Protein AF-A0A542KAC1-F1 (afdb_monomer_lite)

Foldseek 3Di:
DDDDDDDDDDDDPPDPVVPPPPPQPPVNVVVVLVVLLVVLVVQLVVLVVVLVVCDPVDVPSNVVSVVSNVVSVVSNVVSCCVNPPPPPPDPD

Radius of gyration: 27.26 Å; chains: 1; bounding box: 91×34×42 Å

Sequence (92 aa):
MATPVETGHAGAREGYWHGMTDVVDSDELLRRLQRARACAQQEERVWRDRREDLGAADPDPARDAVVRALAYETVVRVLDEILTPGKHDEPG

Structure (mmCIF, N/CA/C/O backbone):
data_AF-A0A542KAC1-F1
#
_entry.id   AF-A0A542KAC1-F1
#
loop_
_atom_site.group_PDB
_atom_site.id
_atom_site.type_symbol
_atom_site.label_atom_id
_atom_site.label_alt_id
_atom_site.label_comp_id
_atom_site.label_asym_id
_atom_site.label_entity_id
_atom_site.label_seq_id
_atom_site.pdbx_PDB_ins_code
_atom_site.Cartn_x
_atom_site.Cartn_y
_atom_site.Cartn_z
_atom_site.occupancy
_atom_site.B_iso_or_equiv
_atom_site.auth_seq_id
_atom_site.auth_comp_id
_atom_site.auth_asym_id
_atom_site.auth_atom_id
_atom_site.pdbx_PDB_model_num
ATOM 1 N N . MET A 1 1 ? 74.272 27.717 -20.993 1.00 48.91 1 MET A N 1
ATOM 2 C CA . MET A 1 1 ? 73.265 28.653 -20.456 1.00 48.91 1 MET A CA 1
ATOM 3 C C . MET A 1 1 ? 72.305 29.028 -21.572 1.00 48.91 1 MET A C 1
ATOM 5 O O . MET A 1 1 ? 72.711 29.749 -22.470 1.00 48.91 1 MET A O 1
ATOM 9 N N . ALA A 1 2 ? 71.083 28.503 -21.533 1.00 46.22 2 ALA A N 1
ATOM 10 C CA . ALA A 1 2 ? 69.887 29.071 -22.156 1.00 46.22 2 ALA A CA 1
ATOM 11 C C . ALA A 1 2 ? 68.686 28.376 -21.491 1.00 46.22 2 ALA A C 1
ATOM 13 O O . ALA A 1 2 ? 68.668 27.155 -21.363 1.00 46.22 2 ALA A O 1
ATOM 14 N N . THR A 1 3 ? 67.782 29.180 -20.950 1.00 47.25 3 THR A N 1
ATOM 15 C CA . THR A 1 3 ? 66.674 28.838 -20.046 1.00 47.25 3 THR A CA 1
ATOM 16 C C . THR A 1 3 ? 65.520 28.118 -20.753 1.00 47.25 3 THR A C 1
ATOM 18 O O . THR A 1 3 ? 65.201 28.506 -21.878 1.00 47.25 3 THR A O 1
ATOM 21 N N . PRO A 1 4 ? 64.809 27.175 -20.107 1.00 49.00 4 PRO A N 1
ATOM 22 C CA . PRO A 1 4 ? 63.468 26.802 -20.533 1.00 49.00 4 PRO A CA 1
ATOM 23 C C . PRO A 1 4 ? 62.448 27.790 -19.951 1.00 49.00 4 PRO A C 1
ATOM 25 O O . PRO A 1 4 ? 62.500 28.128 -18.769 1.00 49.00 4 PRO A O 1
ATOM 28 N N . VAL A 1 5 ? 61.543 28.274 -20.801 1.00 55.56 5 VAL A N 1
ATOM 29 C CA . VAL A 1 5 ? 60.421 29.122 -20.396 1.00 55.56 5 VAL A CA 1
ATOM 30 C C . VAL A 1 5 ? 59.347 28.239 -19.752 1.00 55.56 5 VAL A C 1
ATOM 32 O O . VAL A 1 5 ? 58.823 27.315 -20.371 1.00 55.56 5 VAL A O 1
ATOM 35 N N . GLU A 1 6 ? 59.056 28.501 -18.482 1.00 59.81 6 GLU A N 1
ATOM 36 C CA . GLU A 1 6 ? 57.830 28.065 -17.822 1.00 59.81 6 GLU A CA 1
ATOM 37 C C . GLU A 1 6 ? 56.702 29.026 -18.181 1.00 59.81 6 GLU A C 1
ATOM 39 O O . GLU A 1 6 ? 56.843 30.226 -17.961 1.00 59.81 6 GLU A O 1
ATOM 44 N N . THR A 1 7 ? 55.575 28.511 -18.667 1.00 50.62 7 THR A N 1
ATOM 45 C CA . THR A 1 7 ? 54.194 28.859 -18.259 1.00 50.62 7 THR A CA 1
ATOM 46 C C . THR A 1 7 ? 53.256 28.019 -19.133 1.00 50.62 7 THR A C 1
ATOM 48 O O . THR A 1 7 ? 53.457 27.932 -20.334 1.00 50.62 7 THR A O 1
ATOM 51 N N . GLY A 1 8 ? 52.210 27.355 -18.664 1.00 43.16 8 GLY A N 1
ATOM 52 C CA . GLY A 1 8 ? 51.557 27.316 -17.371 1.00 43.16 8 GLY A CA 1
ATOM 53 C C . GLY A 1 8 ? 50.156 26.719 -17.570 1.00 43.16 8 GLY A C 1
ATOM 54 O O . GLY A 1 8 ? 49.633 26.708 -18.679 1.00 43.16 8 GLY A O 1
ATOM 55 N N . HIS A 1 9 ? 49.562 26.276 -16.463 1.00 42.00 9 HIS A N 1
ATOM 56 C CA . HIS A 1 9 ? 48.116 26.146 -16.238 1.00 42.00 9 HIS A CA 1
ATOM 57 C C . HIS A 1 9 ? 47.287 25.192 -17.117 1.00 42.00 9 HIS A C 1
ATOM 59 O O . HIS A 1 9 ? 46.759 25.561 -18.158 1.00 42.00 9 HIS A O 1
ATOM 65 N N . ALA A 1 10 ? 46.991 24.022 -16.553 1.00 48.59 10 ALA A N 1
ATOM 66 C CA . ALA A 1 10 ? 45.621 23.588 -16.248 1.00 48.59 10 ALA A CA 1
ATOM 67 C C . ALA A 1 10 ? 45.763 22.346 -15.352 1.00 48.59 10 ALA A C 1
ATOM 69 O O . ALA A 1 10 ? 46.326 21.338 -15.757 1.00 48.59 10 ALA A O 1
ATOM 70 N N . GLY A 1 11 ? 45.442 22.409 -14.065 1.00 42.19 11 GLY A N 1
ATOM 71 C CA . GLY A 1 11 ? 44.088 22.688 -13.618 1.00 42.19 11 GLY A CA 1
ATOM 72 C C . GLY A 1 11 ? 43.360 21.351 -13.500 1.00 42.19 11 GLY A C 1
ATOM 73 O O . GLY A 1 11 ? 42.983 20.765 -14.505 1.00 42.19 11 GLY A O 1
ATOM 74 N N . ALA A 1 12 ? 43.220 20.890 -12.260 1.00 51.66 12 ALA A N 1
ATOM 75 C CA . ALA A 1 12 ? 42.206 19.948 -11.801 1.00 51.66 12 ALA A CA 1
ATOM 76 C C . ALA A 1 12 ? 41.990 18.666 -12.634 1.00 51.66 12 ALA A C 1
ATOM 78 O O . ALA A 1 12 ? 41.193 18.605 -13.569 1.00 51.66 12 ALA A O 1
ATOM 79 N N . ARG A 1 13 ? 42.571 17.566 -12.150 1.00 49.16 13 ARG A N 1
ATOM 80 C CA . ARG A 1 13 ? 41.841 16.285 -12.119 1.00 49.16 13 ARG A CA 1
ATOM 81 C C . ARG A 1 13 ? 41.605 15.789 -10.689 1.00 49.16 13 ARG A C 1
ATOM 83 O O . ARG A 1 13 ? 41.408 14.601 -10.466 1.00 49.16 13 ARG A O 1
ATOM 90 N N . GLU A 1 14 ? 41.545 16.715 -9.732 1.00 53.19 14 GLU A N 1
ATOM 91 C CA . GLU A 1 14 ? 40.646 16.554 -8.589 1.00 53.19 14 GLU A CA 1
ATOM 92 C C . GLU A 1 14 ? 39.216 16.581 -9.141 1.00 53.19 14 GLU A C 1
ATOM 94 O O . GLU A 1 14 ? 38.832 17.545 -9.798 1.00 53.19 14 GLU A O 1
ATOM 99 N N . GLY A 1 15 ? 38.438 15.517 -8.930 1.00 51.72 15 GLY A N 1
ATOM 100 C CA . GLY A 1 15 ? 36.984 15.603 -9.109 1.00 51.72 15 GLY A CA 1
ATOM 101 C C . GLY A 1 15 ? 36.282 14.458 -9.827 1.00 51.72 15 GLY A C 1
ATOM 102 O O . GLY A 1 15 ? 35.056 14.455 -9.838 1.00 51.72 15 GLY A O 1
ATOM 103 N N . TYR A 1 16 ? 36.974 13.433 -10.332 1.00 49.78 16 TYR A N 1
ATOM 104 C CA . TYR A 1 16 ? 36.292 12.226 -10.837 1.00 49.78 16 TYR A CA 1
ATOM 105 C C . TYR A 1 16 ? 35.811 11.284 -9.717 1.00 49.78 16 TYR A C 1
ATOM 107 O O . TYR A 1 16 ? 35.835 10.078 -9.881 1.00 49.78 16 TYR A O 1
ATOM 115 N N . TRP A 1 17 ? 35.369 11.828 -8.579 1.00 55.56 17 TRP A N 1
ATOM 116 C CA . TRP A 1 17 ? 34.622 11.093 -7.545 1.00 55.56 17 TRP A CA 1
ATOM 117 C C . TRP A 1 17 ? 33.565 11.948 -6.825 1.00 55.56 17 TRP A C 1
ATOM 119 O O . TRP A 1 17 ? 32.954 11.478 -5.874 1.00 55.56 17 TRP A O 1
ATOM 129 N N . HIS A 1 18 ? 33.284 13.175 -7.288 1.00 60.44 18 HIS A N 1
ATOM 130 C CA . HIS A 1 18 ? 32.112 13.937 -6.821 1.00 60.44 18 HIS A CA 1
ATOM 131 C C . HIS A 1 18 ? 30.919 13.861 -7.798 1.00 60.44 18 HIS A C 1
ATOM 133 O O . HIS A 1 18 ? 29.874 14.450 -7.555 1.00 60.44 18 HIS A O 1
ATOM 139 N N . GLY A 1 19 ? 31.066 13.117 -8.901 1.00 47.44 19 GLY A N 1
ATOM 140 C CA . GLY A 1 19 ? 30.015 12.885 -9.901 1.00 47.44 19 GLY A CA 1
ATOM 141 C C . GLY A 1 19 ? 29.326 11.519 -9.811 1.00 47.44 19 GLY A C 1
ATOM 142 O O . GLY A 1 19 ? 28.411 11.260 -10.583 1.00 47.44 19 GLY A O 1
ATOM 143 N N . MET A 1 20 ? 29.734 10.647 -8.881 1.00 50.69 20 MET A N 1
ATOM 144 C CA . MET A 1 20 ? 28.948 9.470 -8.497 1.00 50.69 20 MET A CA 1
ATOM 145 C C . MET A 1 20 ? 27.913 9.887 -7.452 1.00 50.69 20 MET A C 1
ATOM 147 O O . MET A 1 20 ? 27.983 9.512 -6.284 1.00 50.69 20 MET A O 1
ATOM 151 N N . THR A 1 21 ? 26.907 10.649 -7.865 1.00 51.44 21 THR A N 1
ATOM 152 C CA . THR A 1 21 ? 25.585 10.404 -7.288 1.00 51.44 21 THR A CA 1
ATOM 153 C C . THR A 1 21 ? 25.279 8.950 -7.629 1.00 51.44 21 THR A C 1
ATOM 155 O O . THR A 1 21 ? 24.985 8.675 -8.788 1.00 51.44 21 THR A O 1
ATOM 158 N N . ASP A 1 22 ? 25.539 8.051 -6.674 1.00 62.66 22 ASP A N 1
ATOM 159 C CA . ASP A 1 22 ? 25.438 6.588 -6.744 1.00 62.66 22 ASP A CA 1
ATOM 160 C C . ASP A 1 22 ? 24.503 6.162 -7.878 1.00 62.66 22 ASP A C 1
ATOM 162 O O . ASP A 1 22 ? 23.285 6.313 -7.763 1.00 62.66 22 ASP A O 1
ATOM 166 N N . VAL A 1 23 ? 25.071 5.773 -9.028 1.00 63.47 23 VAL A N 1
ATOM 167 C CA . VAL A 1 23 ? 24.272 5.302 -10.161 1.00 63.47 23 VAL A CA 1
ATOM 168 C C . VAL A 1 23 ? 23.699 3.977 -9.701 1.00 63.47 23 VAL A C 1
ATOM 170 O O . VAL A 1 23 ? 24.347 2.938 -9.776 1.00 63.47 23 VAL A O 1
ATOM 173 N N . VAL A 1 24 ? 22.513 4.057 -9.112 1.00 71.62 24 VAL A N 1
ATOM 174 C CA . VAL A 1 24 ? 21.815 2.914 -8.557 1.00 71.62 24 VAL A CA 1
ATOM 175 C C . VAL A 1 24 ? 21.533 1.971 -9.715 1.00 71.62 24 VAL A C 1
ATOM 177 O O . VAL A 1 24 ? 20.837 2.352 -10.657 1.00 71.62 24 VAL A O 1
ATOM 180 N N . ASP A 1 25 ? 22.080 0.757 -9.654 1.00 81.19 25 ASP A N 1
ATOM 181 C CA . ASP A 1 25 ? 21.743 -0.276 -10.628 1.00 81.19 25 ASP A CA 1
ATOM 182 C C . ASP A 1 25 ? 20.218 -0.481 -10.641 1.00 81.19 25 ASP A C 1
ATOM 184 O O . ASP A 1 25 ? 19.544 -0.348 -9.613 1.00 81.19 25 ASP A O 1
ATOM 188 N N . SER A 1 26 ? 19.667 -0.817 -11.803 1.00 85.56 26 SER A N 1
ATOM 189 C CA . SER A 1 26 ? 18.242 -1.099 -11.977 1.00 85.56 26 SER A CA 1
ATOM 190 C C . SER A 1 26 ? 17.762 -2.156 -10.979 1.00 85.56 26 SER A C 1
ATOM 192 O O . SER A 1 26 ? 16.673 -2.024 -10.424 1.00 85.56 26 SER A O 1
ATOM 194 N N . ASP A 1 27 ? 18.609 -3.134 -10.651 1.00 89.69 27 ASP A N 1
ATOM 195 C CA . ASP A 1 27 ? 18.328 -4.143 -9.628 1.00 89.69 27 ASP A CA 1
ATOM 196 C C . ASP A 1 27 ? 18.196 -3.552 -8.221 1.00 89.69 27 ASP A C 1
ATOM 198 O O . ASP A 1 27 ? 17.361 -3.986 -7.425 1.00 89.69 27 ASP A O 1
ATOM 202 N N . GLU A 1 28 ? 19.008 -2.553 -7.886 1.00 92.38 28 GLU A N 1
ATOM 203 C CA . GLU A 1 28 ? 18.931 -1.890 -6.590 1.00 92.38 28 GLU A CA 1
ATOM 204 C C . GLU A 1 28 ? 17.717 -0.955 -6.509 1.00 92.38 28 GLU A C 1
ATOM 206 O O . GLU A 1 28 ? 17.053 -0.907 -5.469 1.00 92.38 28 GLU A O 1
ATOM 211 N N . LEU A 1 29 ? 17.346 -0.289 -7.607 1.00 92.50 29 LEU A N 1
ATOM 212 C CA . LEU A 1 29 ? 16.073 0.433 -7.696 1.00 92.50 29 LEU A CA 1
ATOM 213 C C . LEU A 1 29 ? 14.887 -0.523 -7.532 1.00 92.50 29 LEU A C 1
ATOM 215 O O . LEU A 1 29 ? 13.996 -0.260 -6.72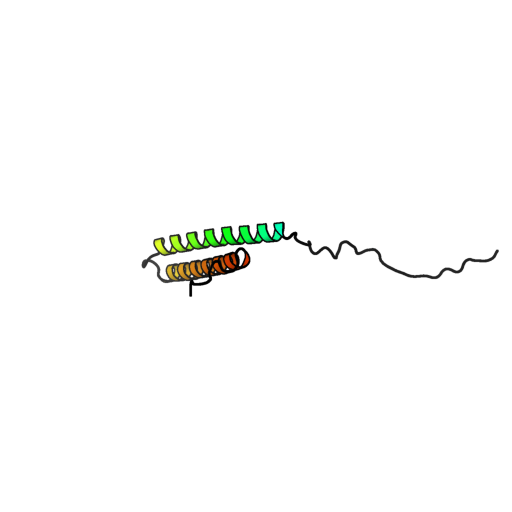1 1.00 92.50 29 LEU A O 1
ATOM 219 N N . LEU A 1 30 ? 14.905 -1.663 -8.227 1.00 93.62 30 LEU A N 1
ATOM 220 C CA . LEU A 1 30 ? 13.867 -2.683 -8.134 1.00 93.62 30 LEU A CA 1
ATOM 221 C C . LEU A 1 30 ? 13.745 -3.224 -6.704 1.00 93.62 30 LEU A C 1
ATOM 223 O O . LEU A 1 30 ? 12.640 -3.285 -6.164 1.00 93.62 30 LEU A O 1
ATOM 227 N N . ARG A 1 31 ? 14.869 -3.529 -6.042 1.00 94.00 31 ARG A N 1
ATOM 228 C CA . ARG A 1 31 ? 14.882 -3.948 -4.631 1.00 94.00 31 ARG A CA 1
ATOM 229 C C . ARG A 1 31 ? 14.287 -2.891 -3.705 1.00 94.00 31 ARG A C 1
ATOM 231 O O . ARG A 1 31 ? 13.541 -3.236 -2.786 1.00 94.00 31 ARG A O 1
ATOM 238 N N . ARG A 1 32 ? 14.592 -1.608 -3.917 1.00 95.00 32 ARG A N 1
ATOM 239 C CA . ARG A 1 32 ? 14.038 -0.504 -3.111 1.00 95.00 32 ARG A CA 1
ATOM 240 C C . ARG A 1 32 ? 12.538 -0.343 -3.329 1.00 95.00 32 ARG A C 1
ATOM 242 O O . ARG A 1 32 ? 11.808 -0.222 -2.347 1.00 95.00 32 ARG A O 1
ATOM 249 N N . LEU A 1 33 ? 12.072 -0.411 -4.574 1.00 95.00 33 LEU A N 1
ATOM 250 C CA . LEU A 1 33 ? 10.647 -0.337 -4.907 1.00 95.00 33 LEU A CA 1
ATOM 251 C C . LEU A 1 33 ? 9.868 -1.526 -4.337 1.00 95.00 33 LEU A C 1
ATOM 253 O O . LEU A 1 33 ? 8.827 -1.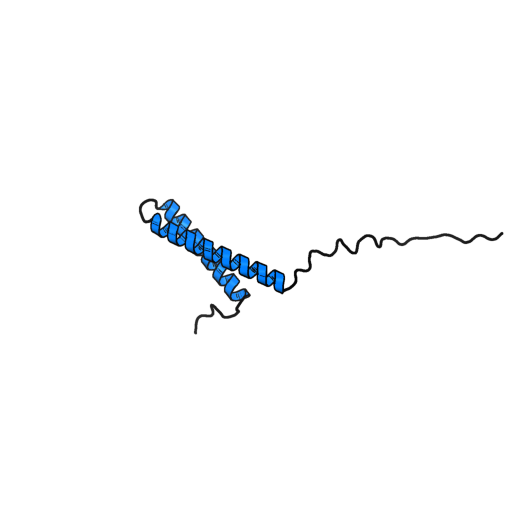337 -3.712 1.00 95.00 33 LEU A O 1
ATOM 257 N N . GLN A 1 34 ? 10.395 -2.745 -4.462 1.00 95.94 34 GLN A N 1
ATOM 258 C CA . GLN A 1 34 ? 9.792 -3.939 -3.864 1.00 95.94 34 GLN A CA 1
ATOM 259 C C . GLN A 1 34 ? 9.730 -3.845 -2.334 1.00 95.94 34 GLN A C 1
ATOM 261 O O . GLN A 1 34 ? 8.718 -4.206 -1.733 1.00 95.94 34 GLN A O 1
ATOM 266 N N . ARG A 1 35 ? 10.777 -3.311 -1.691 1.00 97.06 35 ARG A N 1
ATOM 267 C CA . ARG A 1 35 ? 10.786 -3.063 -0.242 1.00 97.06 35 ARG A CA 1
ATOM 268 C C . ARG A 1 35 ? 9.746 -2.019 0.160 1.00 97.06 35 ARG A C 1
ATOM 270 O O . ARG A 1 35 ? 9.020 -2.237 1.126 1.00 97.06 35 ARG A O 1
ATOM 277 N N . ALA A 1 36 ? 9.648 -0.917 -0.583 1.00 96.19 36 ALA A N 1
ATOM 278 C CA . ALA A 1 36 ? 8.636 0.112 -0.358 1.00 96.19 36 ALA A CA 1
ATOM 279 C C . ALA A 1 36 ? 7.220 -0.461 -0.502 1.00 96.19 36 ALA A C 1
ATOM 281 O O . ALA A 1 36 ? 6.365 -0.203 0.340 1.00 96.19 36 ALA A O 1
ATOM 282 N N . ARG A 1 37 ? 6.995 -1.316 -1.505 1.00 96.56 37 ARG A N 1
ATOM 283 C CA . ARG A 1 37 ? 5.726 -2.020 -1.713 1.00 96.56 37 ARG A CA 1
ATOM 284 C C . ARG A 1 37 ? 5.384 -2.941 -0.547 1.00 96.56 37 ARG A C 1
ATOM 286 O O . ARG A 1 37 ? 4.258 -2.904 -0.065 1.00 96.56 37 ARG A O 1
ATOM 293 N N . ALA A 1 38 ? 6.338 -3.747 -0.082 1.00 97.81 38 ALA A N 1
ATOM 294 C CA . ALA A 1 38 ? 6.130 -4.632 1.062 1.00 97.81 38 ALA A CA 1
ATOM 295 C C . ALA A 1 38 ? 5.809 -3.841 2.341 1.00 97.81 38 ALA A C 1
ATOM 297 O O . ALA A 1 38 ? 4.906 -4.215 3.086 1.00 97.81 38 ALA A O 1
ATOM 298 N N . CYS A 1 39 ? 6.506 -2.722 2.557 1.00 97.56 39 CYS A N 1
ATOM 299 C CA . CYS A 1 39 ? 6.239 -1.801 3.658 1.00 97.56 39 CYS A CA 1
ATOM 300 C C . CYS A 1 39 ? 4.823 -1.214 3.567 1.00 97.56 39 CYS A C 1
ATOM 302 O O . CYS A 1 39 ? 4.051 -1.331 4.513 1.00 97.56 39 CYS A O 1
ATOM 304 N N . ALA A 1 40 ? 4.443 -0.674 2.405 1.00 96.75 40 ALA A N 1
ATOM 305 C CA . ALA A 1 40 ? 3.118 -0.101 2.193 1.00 96.75 40 ALA A CA 1
ATOM 306 C C . ALA A 1 40 ? 2.005 -1.140 2.397 1.00 96.75 40 ALA A C 1
ATOM 308 O O . ALA A 1 40 ? 1.037 -0.850 3.084 1.00 96.75 40 ALA A O 1
ATOM 309 N N . GLN A 1 41 ? 2.164 -2.369 1.892 1.00 97.38 41 GLN A N 1
ATOM 310 C CA . GLN A 1 41 ? 1.210 -3.459 2.134 1.00 97.38 41 GLN A CA 1
ATOM 311 C C . GLN A 1 41 ? 1.095 -3.834 3.612 1.00 97.38 41 GLN A C 1
ATOM 313 O O . GLN A 1 41 ? 0.021 -4.219 4.067 1.00 97.38 41 GLN A O 1
ATOM 318 N N . GLN A 1 42 ? 2.198 -3.780 4.358 1.00 97.81 42 GLN A N 1
ATOM 319 C CA . GLN A 1 42 ? 2.169 -4.078 5.781 1.00 97.81 42 GLN A CA 1
ATOM 320 C C . GLN A 1 42 ? 1.432 -2.989 6.560 1.00 97.81 42 GLN A C 1
ATOM 322 O O . GLN A 1 42 ? 0.562 -3.314 7.362 1.00 97.81 42 GLN A O 1
ATOM 327 N N . GLU A 1 43 ? 1.748 -1.722 6.305 1.00 97.44 43 GLU A N 1
ATOM 328 C CA . GLU A 1 43 ? 1.069 -0.587 6.932 1.00 97.44 43 GLU A CA 1
ATOM 329 C C . GLU A 1 43 ? -0.423 -0.567 6.594 1.00 97.44 43 GLU A C 1
ATOM 331 O O . GLU A 1 43 ? -1.258 -0.392 7.474 1.00 97.44 43 GLU A O 1
ATOM 336 N N . GLU A 1 44 ? -0.775 -0.817 5.335 1.00 96.38 44 GLU A N 1
ATOM 337 C CA . GLU A 1 44 ? -2.159 -0.909 4.868 1.00 96.38 44 GLU A CA 1
ATOM 338 C C . GLU A 1 44 ? -2.979 -1.914 5.694 1.00 96.38 44 GLU A C 1
ATOM 340 O O . GLU A 1 44 ? -4.043 -1.564 6.209 1.00 96.38 44 GLU A O 1
ATOM 345 N N . ARG A 1 45 ? -2.432 -3.118 5.916 1.00 95.62 45 ARG A N 1
ATOM 346 C CA . ARG A 1 45 ? -3.044 -4.135 6.786 1.00 95.62 45 ARG A CA 1
ATOM 347 C C . ARG A 1 45 ? -3.160 -3.662 8.233 1.00 95.62 45 ARG A C 1
ATOM 349 O O . ARG A 1 45 ? -4.236 -3.747 8.806 1.00 95.62 45 ARG A O 1
ATOM 356 N N . VAL A 1 46 ? -2.092 -3.092 8.797 1.00 96.12 46 VAL A N 1
ATOM 357 C CA . VAL A 1 46 ? -2.090 -2.580 10.181 1.00 96.12 46 VAL A CA 1
ATOM 358 C C . VAL A 1 46 ? -3.179 -1.526 10.393 1.00 96.12 46 VAL A C 1
ATOM 360 O O . VAL A 1 46 ? -3.866 -1.542 11.413 1.00 96.12 46 VAL A O 1
ATOM 363 N N . TRP A 1 47 ? -3.359 -0.606 9.443 1.00 93.50 47 TRP A N 1
ATOM 364 C CA . TRP A 1 47 ? -4.377 0.438 9.552 1.00 93.50 47 TRP A CA 1
ATOM 365 C C . TRP A 1 47 ? -5.795 -0.083 9.305 1.00 93.50 47 TRP A C 1
ATOM 367 O O . TRP A 1 47 ? -6.725 0.435 9.925 1.00 93.50 47 TRP A O 1
ATOM 377 N N . ARG A 1 48 ? -5.979 -1.126 8.480 1.00 91.00 48 ARG A N 1
ATOM 378 C CA . ARG A 1 48 ? -7.263 -1.844 8.393 1.00 91.00 48 ARG A CA 1
ATOM 379 C C . ARG A 1 48 ? -7.621 -2.537 9.698 1.00 91.00 48 ARG A C 1
ATOM 381 O O . ARG A 1 48 ? -8.705 -2.281 10.208 1.00 91.00 48 ARG A O 1
ATOM 388 N N . ASP A 1 49 ? -6.715 -3.337 10.248 1.00 92.25 49 ASP A N 1
ATOM 389 C CA . ASP A 1 49 ? -6.957 -4.078 11.489 1.00 92.25 49 ASP A CA 1
ATOM 390 C C . ASP A 1 49 ? -7.292 -3.094 12.622 1.00 92.25 49 ASP A C 1
ATOM 392 O O . ASP A 1 49 ? -8.296 -3.218 13.320 1.00 92.25 49 ASP A O 1
ATOM 396 N N . ARG A 1 50 ? -6.530 -1.997 12.714 1.00 89.31 50 ARG A N 1
ATOM 397 C CA . ARG A 1 50 ? -6.775 -0.937 13.697 1.00 89.31 50 ARG A CA 1
ATOM 398 C C . ARG A 1 50 ? -8.116 -0.224 13.506 1.00 89.31 50 ARG A C 1
ATOM 400 O O . ARG A 1 50 ? -8.727 0.187 14.489 1.00 89.31 50 ARG A O 1
ATOM 407 N N . ARG A 1 51 ? -8.579 -0.035 12.267 1.00 86.31 51 ARG A N 1
ATOM 408 C CA . ARG A 1 51 ? -9.922 0.504 11.991 1.00 86.31 51 ARG A CA 1
ATOM 409 C C . ARG A 1 51 ? -10.999 -0.445 12.517 1.00 86.31 51 ARG A C 1
ATOM 411 O O . ARG A 1 51 ? -11.985 0.031 13.078 1.00 86.31 51 ARG A 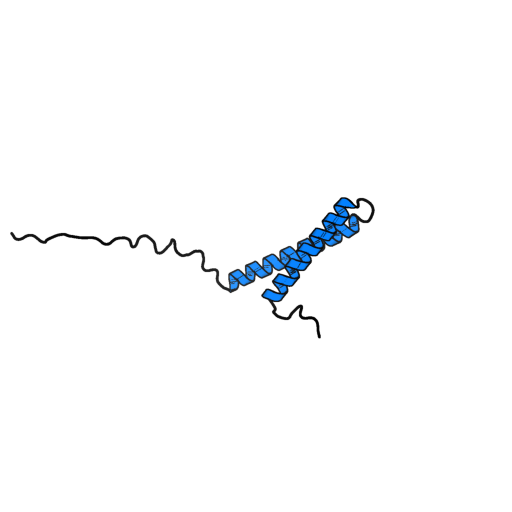O 1
ATOM 418 N N . GLU A 1 52 ? -10.835 -1.747 12.302 1.00 85.06 52 GLU A N 1
ATOM 419 C CA . GLU A 1 52 ? -11.779 -2.766 12.771 1.00 85.06 52 GLU A CA 1
ATOM 420 C C . GLU A 1 52 ? -11.857 -2.784 14.304 1.00 85.06 52 GLU A C 1
ATOM 422 O O . GLU A 1 52 ? -12.961 -2.789 14.849 1.00 85.06 52 GLU A O 1
ATOM 427 N N . ASP A 1 53 ? -10.714 -2.656 14.983 1.00 85.75 53 ASP A N 1
ATOM 428 C CA . ASP A 1 53 ? -10.630 -2.592 16.447 1.00 85.75 53 ASP A CA 1
ATOM 429 C C . ASP A 1 53 ? -11.247 -1.315 17.044 1.00 85.75 53 ASP A C 1
ATOM 431 O O . ASP A 1 53 ? -11.856 -1.350 18.115 1.00 85.75 53 ASP A O 1
ATOM 435 N N . LEU A 1 54 ? -11.084 -0.168 16.374 1.00 83.00 54 LEU A N 1
ATOM 436 C CA . LEU A 1 54 ? -11.576 1.125 16.867 1.00 83.00 54 LEU A CA 1
ATOM 437 C C . LEU A 1 54 ? -13.092 1.296 16.678 1.00 83.00 54 LEU A C 1
ATOM 439 O O . LEU A 1 54 ? -13.744 1.947 17.499 1.00 83.00 54 LEU A O 1
ATOM 443 N N . GLY A 1 55 ? -13.668 0.689 15.634 1.00 69.19 55 GLY A N 1
ATOM 444 C CA . GLY A 1 55 ? -15.114 0.637 15.407 1.00 69.19 55 GLY A CA 1
ATOM 445 C C . GLY A 1 55 ? -15.837 1.985 15.583 1.00 69.19 55 GLY A C 1
ATOM 446 O O . GLY A 1 55 ? -15.320 3.046 15.244 1.00 69.19 55 GLY A O 1
ATOM 447 N N . ALA A 1 56 ? -17.061 1.949 16.123 1.00 64.69 56 ALA A N 1
ATOM 448 C CA . ALA A 1 56 ? -17.837 3.147 16.479 1.00 64.69 56 ALA A CA 1
ATOM 449 C C . ALA A 1 56 ? -17.467 3.737 17.857 1.00 64.69 56 ALA A C 1
ATOM 451 O O . ALA A 1 56 ? -18.097 4.697 18.296 1.00 64.69 56 ALA A O 1
ATOM 452 N N . ALA A 1 57 ? -16.502 3.134 18.562 1.00 71.12 57 ALA A N 1
ATOM 453 C CA . ALA A 1 57 ? -16.163 3.493 19.935 1.00 71.12 57 ALA A CA 1
ATOM 454 C C . ALA A 1 57 ? -15.370 4.805 20.014 1.00 71.12 57 ALA A C 1
ATOM 456 O O . ALA A 1 57 ? -15.512 5.534 20.994 1.00 71.12 57 ALA A O 1
ATOM 457 N N . ASP A 1 58 ? -14.584 5.117 18.978 1.00 74.31 58 ASP A N 1
ATOM 458 C CA . ASP A 1 58 ? -13.882 6.393 18.859 1.00 74.31 58 ASP A CA 1
ATOM 459 C C . ASP A 1 58 ? -13.845 6.872 17.389 1.00 74.31 58 ASP A C 1
ATOM 461 O O . ASP A 1 58 ? -13.028 6.393 16.591 1.00 74.31 58 ASP A O 1
ATOM 465 N N . PRO A 1 59 ? -14.765 7.768 16.979 1.00 76.81 59 PRO A N 1
ATOM 466 C CA . PRO A 1 59 ? -14.986 8.097 15.571 1.00 76.81 59 PRO A CA 1
ATOM 467 C C . PRO A 1 59 ? -13.822 8.856 14.919 1.00 76.81 59 PRO A C 1
ATOM 469 O O . PRO A 1 59 ? -13.604 8.702 13.715 1.00 76.81 59 PRO A O 1
ATOM 472 N N . ASP A 1 60 ? -13.060 9.641 15.684 1.00 85.81 60 ASP A N 1
ATOM 473 C CA . ASP A 1 60 ? -11.944 10.428 15.147 1.00 85.81 60 ASP A CA 1
ATOM 474 C C . ASP A 1 60 ? -10.729 9.534 14.812 1.00 85.81 60 ASP A C 1
ATOM 476 O O . ASP A 1 60 ? -10.312 9.506 13.648 1.00 85.81 60 ASP A O 1
ATOM 480 N N . PRO A 1 61 ? -10.205 8.698 15.732 1.00 86.38 61 PRO A N 1
ATOM 481 C CA . PRO A 1 61 ? -9.161 7.722 15.417 1.00 86.38 61 PRO A CA 1
ATOM 482 C C . PRO A 1 61 ? -9.582 6.688 14.370 1.00 86.38 61 PRO A C 1
ATOM 484 O O . PRO A 1 61 ? -8.747 6.251 13.575 1.00 86.38 61 PRO A O 1
ATOM 487 N N . ALA A 1 62 ? -10.862 6.299 14.335 1.00 86.06 62 ALA A N 1
ATOM 488 C CA . ALA A 1 62 ? -11.379 5.403 13.303 1.00 86.06 62 ALA A CA 1
ATOM 489 C C . ALA A 1 62 ? -11.305 6.048 11.910 1.00 86.06 62 ALA A C 1
ATOM 491 O O . ALA A 1 62 ? -10.906 5.396 10.940 1.00 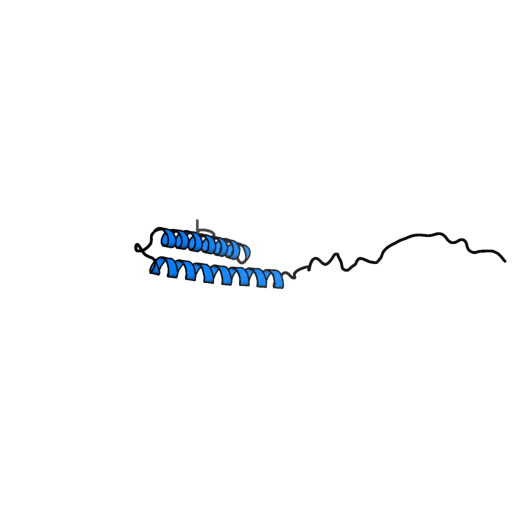86.06 62 ALA A O 1
ATOM 492 N N . ARG A 1 63 ? -11.631 7.343 11.798 1.00 88.00 63 ARG A N 1
ATOM 493 C CA . ARG A 1 63 ? -11.498 8.097 10.546 1.00 88.00 63 ARG A CA 1
ATOM 494 C C . ARG A 1 63 ? -10.040 8.218 10.112 1.00 88.00 63 ARG A C 1
ATOM 496 O O . ARG A 1 63 ? -9.743 7.986 8.940 1.00 88.00 63 ARG A O 1
ATOM 503 N N . ASP A 1 64 ? -9.136 8.524 11.036 1.00 91.44 64 ASP A N 1
ATOM 504 C CA . ASP A 1 64 ? -7.700 8.587 10.749 1.00 91.44 64 ASP A CA 1
ATOM 505 C C . ASP A 1 64 ? -7.159 7.241 10.249 1.00 91.44 64 ASP A C 1
ATOM 507 O O . ASP A 1 64 ? -6.382 7.201 9.290 1.00 91.44 64 ASP A O 1
ATOM 511 N N . ALA A 1 65 ? -7.606 6.129 10.841 1.00 91.44 65 ALA A N 1
ATOM 512 C CA . ALA A 1 65 ? -7.239 4.789 10.392 1.00 91.44 65 ALA A CA 1
ATOM 513 C C . ALA A 1 65 ? -7.725 4.503 8.960 1.00 91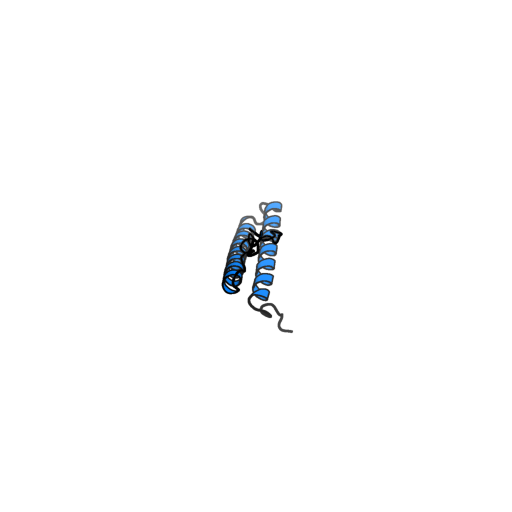.44 65 ALA A C 1
ATOM 515 O O . ALA A 1 65 ? -6.960 3.978 8.151 1.00 91.44 65 ALA A O 1
ATOM 516 N N . VAL A 1 66 ? -8.947 4.924 8.606 1.00 92.19 66 VAL A N 1
ATOM 517 C CA . VAL A 1 66 ? -9.470 4.826 7.229 1.00 92.19 66 VAL A CA 1
ATOM 518 C C . VAL A 1 66 ? -8.608 5.619 6.249 1.00 92.19 66 VAL A C 1
ATOM 520 O O . VAL A 1 66 ? -8.225 5.094 5.205 1.00 92.19 66 VAL A O 1
ATOM 523 N N . VAL A 1 67 ? -8.280 6.872 6.574 1.00 95.12 67 VAL A N 1
ATOM 524 C CA . VAL A 1 67 ? -7.476 7.732 5.692 1.00 95.12 67 VAL A CA 1
ATOM 525 C C . VAL A 1 67 ? -6.088 7.134 5.468 1.00 95.12 67 VAL A C 1
ATOM 527 O O . VAL A 1 67 ? -5.612 7.098 4.334 1.00 95.12 67 VAL A O 1
ATOM 530 N N . ARG A 1 68 ? -5.446 6.621 6.524 1.00 95.56 68 ARG A N 1
ATOM 531 C CA . ARG A 1 68 ? -4.130 5.979 6.411 1.00 95.56 68 ARG A CA 1
ATOM 532 C C . ARG A 1 68 ? -4.187 4.688 5.600 1.00 95.56 68 ARG A C 1
ATOM 534 O O . ARG A 1 68 ? -3.336 4.508 4.735 1.00 95.56 68 ARG A O 1
ATOM 541 N N . ALA A 1 69 ? -5.195 3.840 5.809 1.00 94.81 69 ALA A N 1
ATOM 542 C CA . ALA A 1 69 ? -5.382 2.629 5.010 1.00 94.81 69 ALA A CA 1
ATOM 543 C C . ALA A 1 69 ? -5.518 2.959 3.510 1.00 94.81 69 ALA A C 1
ATOM 545 O O . ALA A 1 69 ? -4.774 2.418 2.695 1.00 94.81 69 ALA A O 1
ATOM 546 N N . LEU A 1 70 ? -6.372 3.927 3.151 1.00 96.06 70 LEU A N 1
ATOM 547 C CA . LEU A 1 70 ? -6.549 4.375 1.761 1.00 96.06 70 LEU A CA 1
ATOM 548 C C . LEU A 1 70 ? -5.269 4.974 1.157 1.00 96.06 70 LEU A C 1
ATOM 550 O O . LEU A 1 70 ? -4.968 4.763 -0.022 1.00 96.06 70 LEU A O 1
ATOM 554 N N . ALA A 1 71 ? -4.498 5.719 1.951 1.00 97.31 71 ALA A N 1
ATOM 555 C CA . ALA A 1 71 ? -3.225 6.276 1.507 1.00 97.31 71 ALA A CA 1
ATOM 556 C C . ALA A 1 71 ? -2.227 5.163 1.148 1.00 97.31 71 ALA A C 1
ATOM 558 O O . ALA A 1 71 ? -1.658 5.178 0.055 1.00 97.31 71 ALA A O 1
ATOM 559 N N . TYR A 1 72 ? -2.051 4.169 2.023 1.00 97.25 72 TYR A N 1
ATOM 560 C CA . TYR A 1 72 ? -1.159 3.045 1.742 1.00 97.25 72 TYR A CA 1
ATOM 561 C C . TYR A 1 72 ? -1.672 2.154 0.605 1.00 97.25 72 TYR A C 1
ATOM 563 O O . TYR A 1 72 ? -0.866 1.743 -0.228 1.00 97.25 72 TYR A O 1
ATOM 571 N N . GLU A 1 73 ? -2.984 1.924 0.488 1.00 96.50 73 GLU A N 1
ATOM 572 C CA . GLU A 1 73 ? -3.585 1.231 -0.662 1.00 96.50 73 GLU A CA 1
ATOM 573 C C . GLU A 1 73 ? -3.230 1.932 -1.983 1.00 96.50 73 GLU A C 1
ATOM 575 O O . GLU A 1 73 ? -2.805 1.290 -2.945 1.00 96.50 73 GLU A O 1
ATOM 580 N N . THR A 1 74 ? -3.337 3.262 -2.018 1.00 97.50 74 THR A N 1
ATOM 581 C CA . THR A 1 74 ? -2.998 4.065 -3.200 1.00 97.50 74 THR A CA 1
ATOM 582 C C . THR A 1 74 ? -1.518 3.925 -3.560 1.00 97.50 74 THR A C 1
ATOM 584 O O . THR A 1 74 ? -1.186 3.699 -4.724 1.00 97.50 74 THR A O 1
ATOM 587 N N . VAL A 1 75 ? -0.616 3.989 -2.572 1.00 96.62 75 VAL A N 1
ATOM 588 C CA . VAL A 1 75 ? 0.825 3.768 -2.794 1.00 96.62 75 VAL A CA 1
ATOM 589 C C . VAL A 1 75 ? 1.086 2.362 -3.332 1.00 96.62 75 VAL A C 1
ATOM 591 O O . VAL A 1 75 ? 1.867 2.209 -4.269 1.00 96.62 75 VAL A O 1
ATOM 594 N N . VAL A 1 76 ? 0.421 1.337 -2.789 1.00 96.12 76 VAL A N 1
ATOM 595 C CA . VAL A 1 76 ? 0.541 -0.040 -3.289 1.00 96.12 76 VAL A CA 1
ATOM 596 C C . VAL A 1 76 ? 0.108 -0.128 -4.749 1.00 96.12 76 VAL A C 1
ATOM 598 O O . VAL A 1 76 ? 0.835 -0.737 -5.528 1.00 96.12 76 VAL A O 1
ATOM 601 N N . ARG A 1 77 ? -1.012 0.499 -5.138 1.00 94.75 77 ARG A N 1
ATOM 602 C CA . ARG A 1 77 ? -1.478 0.524 -6.536 1.00 94.75 77 ARG A CA 1
ATOM 603 C C . ARG A 1 77 ? -0.474 1.178 -7.478 1.00 94.75 77 ARG A C 1
ATOM 605 O O . ARG A 1 77 ? -0.146 0.601 -8.508 1.00 94.75 77 ARG A O 1
ATOM 612 N N . VAL A 1 78 ? 0.057 2.340 -7.104 1.00 96.12 78 VAL A N 1
ATOM 613 C CA . VAL A 1 78 ? 1.064 3.047 -7.910 1.00 96.12 78 VAL A CA 1
ATOM 614 C C . VAL A 1 78 ? 2.337 2.211 -8.056 1.00 96.12 78 VAL A C 1
ATOM 616 O O . VAL A 1 78 ? 2.854 2.062 -9.159 1.00 96.12 78 VAL A O 1
ATOM 619 N N . LEU A 1 79 ? 2.840 1.629 -6.963 1.00 95.81 79 LEU A N 1
ATOM 620 C CA . LEU A 1 79 ? 4.032 0.777 -7.008 1.00 95.81 79 LEU A CA 1
ATOM 621 C C . LEU A 1 79 ? 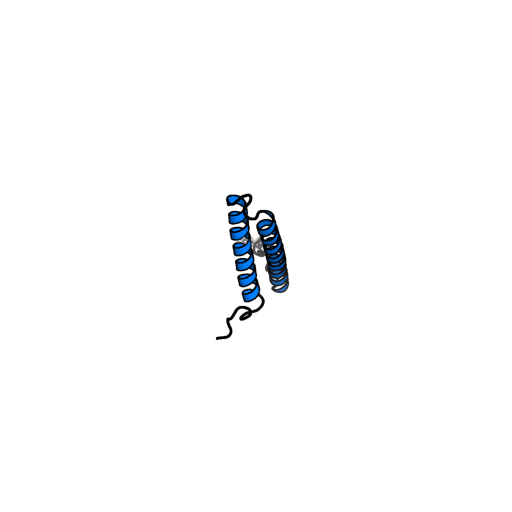3.796 -0.501 -7.814 1.00 95.81 79 LEU A C 1
ATOM 623 O O . LEU A 1 79 ? 4.697 -0.956 -8.509 1.00 95.81 79 LEU A O 1
ATOM 627 N N . ASP A 1 80 ? 2.605 -1.080 -7.717 1.00 95.31 80 ASP A N 1
ATOM 628 C CA . ASP A 1 80 ? 2.201 -2.232 -8.512 1.00 95.31 80 ASP A CA 1
ATOM 629 C C . ASP A 1 80 ? 2.209 -1.926 -10.009 1.00 95.31 80 ASP A C 1
ATOM 631 O O . ASP A 1 80 ? 2.733 -2.735 -10.760 1.00 95.31 80 ASP A O 1
ATOM 635 N N . GLU A 1 81 ? 1.684 -0.775 -10.425 1.00 95.00 81 GLU A N 1
ATOM 636 C CA . GLU A 1 81 ? 1.672 -0.357 -11.829 1.00 95.00 81 GLU A CA 1
ATOM 637 C C . GLU A 1 81 ? 3.090 -0.075 -12.351 1.00 95.00 81 GLU A C 1
ATOM 639 O O . GLU A 1 81 ? 3.458 -0.497 -13.442 1.00 95.00 81 GLU A O 1
ATOM 644 N N . ILE A 1 82 ? 3.943 0.559 -11.538 1.00 93.00 82 ILE A N 1
ATOM 645 C CA . ILE A 1 82 ? 5.357 0.783 -11.886 1.00 93.00 82 ILE A CA 1
ATOM 646 C C . ILE A 1 82 ? 6.106 -0.549 -12.058 1.00 93.00 82 ILE A C 1
ATOM 648 O O . ILE A 1 82 ? 6.934 -0.688 -12.956 1.00 93.00 82 ILE A O 1
ATOM 652 N N . LEU A 1 83 ? 5.855 -1.521 -11.175 1.00 92.69 83 LEU A N 1
ATOM 653 C CA . LEU A 1 83 ? 6.527 -2.825 -11.184 1.00 92.69 83 LEU A CA 1
ATOM 654 C C . LEU A 1 83 ? 5.913 -3.811 -12.183 1.00 92.69 83 LEU A C 1
ATOM 656 O O . LEU A 1 83 ? 6.563 -4.770 -12.594 1.00 92.69 83 LEU A O 1
ATOM 660 N N . THR A 1 84 ? 4.639 -3.643 -12.508 1.00 92.31 84 THR A N 1
ATOM 661 C CA . THR A 1 84 ? 3.859 -4.512 -13.385 1.00 92.31 84 THR A CA 1
ATOM 662 C C . THR A 1 84 ? 2.835 -3.643 -14.116 1.00 92.31 84 THR A C 1
ATOM 664 O O . THR A 1 84 ? 1.697 -3.535 -13.660 1.00 92.31 84 THR A O 1
ATOM 667 N N . PRO A 1 85 ? 3.236 -3.015 -15.233 1.00 91.19 85 PRO A N 1
ATOM 668 C CA . PRO A 1 85 ? 2.337 -2.165 -16.003 1.00 91.19 85 PRO A CA 1
ATOM 669 C C . PRO A 1 85 ? 1.090 -2.925 -16.467 1.00 91.19 85 PRO A C 1
ATOM 671 O O . PRO A 1 85 ? 1.191 -4.083 -16.880 1.00 91.19 85 PRO A O 1
ATOM 674 N N . GLY A 1 86 ? -0.072 -2.283 -16.387 1.00 87.94 86 GLY A N 1
ATOM 675 C CA . GLY A 1 86 ? -1.381 -2.851 -16.710 1.00 87.94 86 GLY A CA 1
ATOM 676 C C . GLY A 1 86 ? -1.944 -3.793 -15.644 1.00 87.94 86 GLY A C 1
ATOM 677 O O . GLY A 1 86 ? -2.934 -4.482 -15.881 1.00 87.94 86 GLY A O 1
ATOM 678 N N . LYS A 1 87 ? -1.339 -3.862 -14.452 1.00 87.69 87 LYS A N 1
ATOM 679 C CA . LYS A 1 87 ? -1.829 -4.738 -13.376 1.00 87.69 87 LYS A CA 1
ATOM 680 C C . LYS A 1 87 ? -3.178 -4.286 -12.820 1.00 87.69 87 LYS A C 1
ATOM 682 O O . LYS A 1 87 ? -3.950 -5.124 -12.351 1.00 87.69 87 LYS A O 1
ATOM 687 N N . HIS A 1 88 ? -3.423 -2.978 -12.828 1.00 82.56 88 HIS A N 1
ATOM 688 C CA . HIS A 1 88 ? -4.664 -2.372 -12.342 1.00 82.56 88 HIS A CA 1
ATOM 689 C C . HIS A 1 88 ? -5.532 -1.810 -13.468 1.00 82.56 88 HIS A C 1
ATOM 691 O O . HIS A 1 88 ? -6.487 -1.095 -13.170 1.00 82.56 88 HIS A O 1
ATOM 697 N N . ASP A 1 89 ? -5.231 -2.129 -14.730 1.00 77.81 89 ASP A N 1
ATOM 698 C CA . ASP A 1 89 ? -6.152 -1.829 -15.822 1.00 77.81 89 ASP A CA 1
ATOM 699 C C . ASP A 1 89 ? -7.467 -2.574 -15.554 1.00 77.81 89 ASP A C 1
ATOM 701 O O . ASP A 1 89 ? -7.495 -3.801 -15.407 1.00 77.81 89 ASP A O 1
ATOM 705 N N . GLU A 1 90 ? -8.566 -1.826 -15.436 1.00 61.91 90 GLU A N 1
ATOM 706 C CA . GLU A 1 90 ? -9.897 -2.425 -15.419 1.00 61.91 90 GLU A CA 1
ATOM 707 C C . GLU A 1 90 ? -10.073 -3.225 -16.721 1.00 61.91 90 GLU A C 1
ATOM 709 O O . GLU A 1 90 ? -9.744 -2.714 -17.797 1.00 61.91 90 GLU A O 1
ATOM 714 N N . PRO A 1 91 ? -10.585 -4.470 -16.679 1.00 56.44 91 PRO A N 1
ATOM 715 C CA . PRO A 1 91 ? -11.052 -5.112 -17.895 1.00 56.44 91 PRO A CA 1
ATOM 716 C C . PRO A 1 91 ? -12.204 -4.260 -18.439 1.00 56.44 91 PRO A C 1
ATOM 718 O O . PRO A 1 91 ? -13.271 -4.208 -17.828 1.00 56.44 91 PRO A O 1
ATOM 721 N N . GLY A 1 92 ? -11.940 -3.540 -19.532 1.00 48.88 92 GLY A N 1
ATOM 722 C CA . GLY A 1 92 ? -12.947 -2.765 -20.260 1.00 48.88 92 GLY A CA 1
ATOM 723 C C . GLY A 1 92 ? -14.101 -3.614 -20.775 1.00 48.88 92 GLY A C 1
ATOM 724 O O . GLY A 1 92 ? -13.899 -4.829 -21.011 1.00 48.88 92 GLY A O 1
#

pLDDT: mean 79.63, std 18.9, range [42.0, 97.81]

Secondary structure (DSSP, 8-state):
--PPPP-------TTTTSS-S----HHHHHHHHHHHHHHHHHHHHHHHHHHHHHTTT-HHHHHHHHHHHHHHHHHHHHHHHHHSTTTT----